Protein AF-A0A519CM50-F1 (afdb_monomer_lite)

pLDDT: mean 93.66, std 4.34, range [71.19, 97.88]

Radius of gyration: 20.13 Å; chains: 1; bounding box: 41×31×46 Å

Secondary structure (DSSP, 8-state):
---HHHHHTT----S--SPP----S-SSGGG--------HHHHHT--SSSS--------SSS-HHHHHHHHHHHH-

Foldseek 3Di:
DDDPVCVVVPNPDDPDDDDDPDDDACPDQVSDDDDDDDDPVRVVPDDPPDDDDDDDDDDTPDDPVVSVVVVVVVPD

Sequence (76 aa):
MIPDIDSQIGISLYTTKFPGIGGKIRINPEDFEVSELISKRATNSITTESGYAVYKLKKKKIDTNHALSGVFRKTG

Structure (mmCIF, N/CA/C/O backbone):
data_AF-A0A519CM50-F1
#
_entry.id   AF-A0A519CM50-F1
#
loop_
_atom_site.group_PDB
_atom_site.id
_atom_site.type_symbol
_atom_site.label_atom_id
_atom_site.label_alt_id
_atom_site.label_comp_id
_atom_site.label_asym_id
_atom_site.label_entity_id
_atom_site.label_seq_id
_atom_site.pdbx_PDB_ins_code
_atom_site.Cartn_x
_atom_site.Cartn_y
_atom_site.Cartn_z
_atom_site.occupancy
_atom_site.B_iso_or_equiv
_atom_site.auth_seq_id
_atom_site.auth_comp_id
_atom_site.auth_asym_id
_atom_site.auth_atom_id
_atom_site.pdbx_PDB_model_num
ATOM 1 N N . MET A 1 1 ? 15.914 3.440 -25.813 1.00 80.44 1 MET A N 1
ATOM 2 C CA . MET A 1 1 ? 14.839 2.630 -26.418 1.00 80.44 1 MET A CA 1
ATOM 3 C C . MET A 1 1 ? 13.765 2.481 -25.361 1.00 80.44 1 MET A C 1
ATOM 5 O O . MET A 1 1 ? 14.125 2.191 -24.226 1.00 80.44 1 MET A O 1
ATOM 9 N N . ILE A 1 2 ? 12.512 2.783 -25.694 1.00 87.75 2 ILE A N 1
ATOM 10 C CA . ILE A 1 2 ? 11.387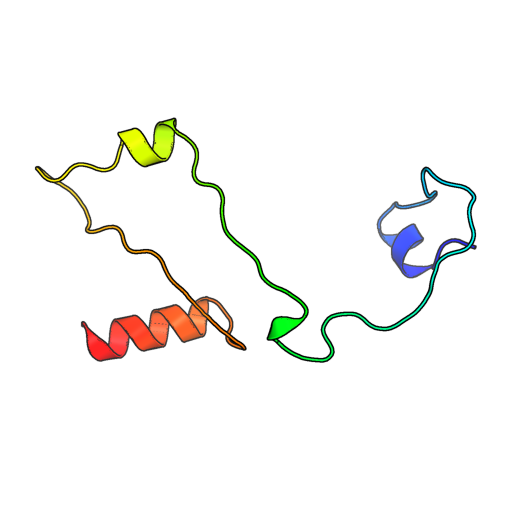 2.579 -24.777 1.00 87.75 2 ILE A CA 1
ATOM 11 C C . ILE A 1 2 ? 11.014 1.093 -24.833 1.00 87.75 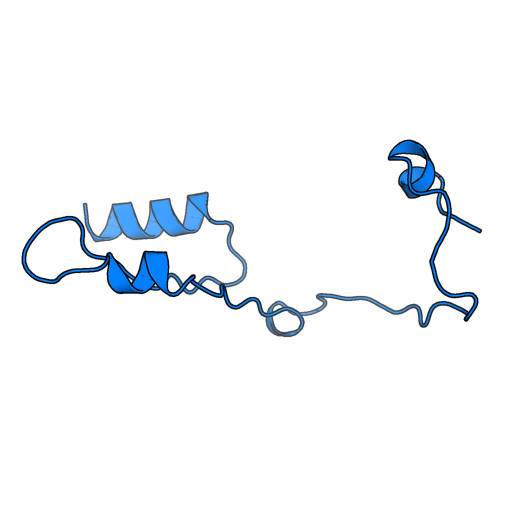2 ILE A C 1
ATOM 13 O O . ILE A 1 2 ? 10.954 0.559 -25.940 1.00 87.75 2 ILE A O 1
ATOM 17 N N . PRO A 1 3 ? 10.820 0.409 -23.695 1.00 92.44 3 PRO A N 1
ATOM 18 C CA . PRO A 1 3 ? 10.352 -0.972 -23.690 1.00 92.44 3 PRO A CA 1
ATOM 19 C C . PRO A 1 3 ? 9.006 -1.132 -24.413 1.00 92.44 3 PRO A C 1
ATOM 21 O O . PRO A 1 3 ? 8.126 -0.276 -24.301 1.00 92.44 3 PRO A O 1
ATOM 24 N N . ASP A 1 4 ? 8.805 -2.259 -25.099 1.00 95.31 4 ASP A N 1
ATOM 25 C CA . ASP A 1 4 ? 7.546 -2.531 -25.811 1.00 95.31 4 ASP A CA 1
ATOM 26 C C . ASP A 1 4 ? 6.338 -2.522 -24.866 1.00 95.31 4 ASP A C 1
ATOM 28 O O . ASP A 1 4 ? 5.275 -2.018 -25.223 1.00 95.31 4 ASP A O 1
ATOM 32 N N . ILE A 1 5 ? 6.510 -3.016 -23.634 1.00 96.31 5 ILE A N 1
ATOM 33 C CA . ILE A 1 5 ? 5.451 -3.030 -22.616 1.00 96.31 5 ILE A CA 1
ATOM 34 C C . ILE A 1 5 ? 4.996 -1.620 -22.221 1.00 96.31 5 ILE A C 1
ATOM 36 O O . ILE A 1 5 ? 3.799 -1.387 -22.077 1.00 96.31 5 ILE A O 1
ATOM 40 N N . ASP A 1 6 ? 5.929 -0.671 -22.118 1.00 94.94 6 ASP A N 1
ATOM 41 C CA . ASP A 1 6 ? 5.627 0.734 -21.831 1.00 94.94 6 ASP A CA 1
ATOM 42 C C . ASP A 1 6 ? 4.868 1.353 -23.018 1.00 94.94 6 ASP A C 1
ATOM 44 O O . ASP A 1 6 ? 3.865 2.049 -22.843 1.00 94.94 6 ASP A O 1
ATOM 48 N N . SER A 1 7 ? 5.280 1.016 -24.243 1.00 95.00 7 SER A N 1
ATOM 49 C CA 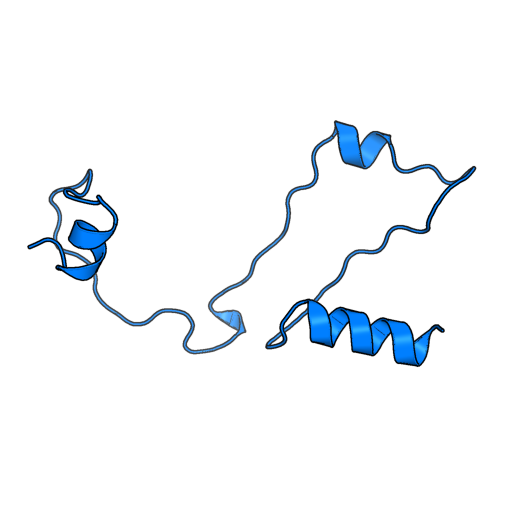. SER A 1 7 ? 4.632 1.500 -25.467 1.00 95.00 7 SER A CA 1
ATOM 50 C C . SER A 1 7 ? 3.197 0.977 -25.615 1.00 95.00 7 SER A C 1
ATOM 52 O O . SER A 1 7 ? 2.307 1.729 -26.013 1.00 95.00 7 SER A O 1
ATOM 54 N N . GLN A 1 8 ? 2.941 -0.282 -25.244 1.00 97.19 8 GLN A N 1
ATOM 55 C CA . GLN A 1 8 ? 1.606 -0.898 -25.276 1.00 97.19 8 GLN A CA 1
ATOM 56 C C . GLN A 1 8 ? 0.602 -0.216 -24.338 1.00 97.19 8 GLN A C 1
ATOM 58 O O . GLN A 1 8 ? -0.598 -0.250 -24.606 1.00 97.19 8 GLN A O 1
ATOM 63 N N . ILE A 1 9 ? 1.079 0.428 -23.269 1.00 96.06 9 ILE A N 1
ATOM 64 C CA . ILE A 1 9 ? 0.245 1.207 -22.340 1.00 96.06 9 ILE A CA 1
ATOM 65 C C . ILE A 1 9 ? 0.269 2.716 -22.634 1.00 96.06 9 ILE A C 1
ATOM 67 O O . ILE A 1 9 ? -0.214 3.512 -21.832 1.00 96.06 9 ILE A O 1
ATOM 71 N N . GLY A 1 10 ? 0.810 3.119 -23.789 1.00 95.94 10 GLY A N 1
ATOM 72 C CA . GLY A 1 10 ? 0.810 4.505 -24.260 1.00 95.94 10 GLY A CA 1
ATOM 73 C C . GLY A 1 10 ? 1.951 5.375 -23.724 1.00 95.94 10 GLY A C 1
ATOM 74 O O . GLY A 1 10 ? 1.934 6.588 -23.933 1.00 95.94 10 GLY A O 1
ATOM 75 N N . ILE A 1 11 ? 2.956 4.793 -23.063 1.00 95.69 11 ILE A N 1
ATOM 76 C CA . ILE A 1 11 ? 4.166 5.507 -22.642 1.00 95.69 11 ILE A CA 1
ATOM 77 C C . ILE A 1 11 ? 5.185 5.419 -23.775 1.00 95.69 11 ILE A C 1
ATOM 79 O O . ILE A 1 11 ? 5.844 4.403 -23.962 1.00 95.69 11 ILE A O 1
ATOM 83 N N . SER A 1 12 ? 5.313 6.498 -24.544 1.00 94.25 12 SER A N 1
ATOM 84 C CA . SER A 1 12 ? 6.162 6.551 -25.742 1.00 94.25 12 SER A CA 1
ATOM 85 C C . SER A 1 12 ? 7.454 7.355 -25.570 1.00 94.25 12 SER A C 1
ATOM 87 O O . SER A 1 12 ? 8.291 7.369 -26.474 1.00 94.25 12 SER A O 1
ATOM 89 N N . LEU A 1 13 ? 7.642 8.034 -24.433 1.00 93.81 13 LEU A N 1
ATOM 90 C CA . LEU A 1 13 ? 8.842 8.823 -24.143 1.00 93.81 13 LEU A CA 1
ATOM 91 C C . LEU A 1 13 ? 9.089 8.980 -22.638 1.00 93.81 13 LEU A C 1
ATOM 93 O O . LEU A 1 13 ? 8.157 8.959 -21.837 1.00 93.81 13 LEU A O 1
ATOM 97 N N . TYR A 1 14 ? 10.349 9.224 -22.275 1.00 92.44 14 TYR A N 1
ATOM 98 C CA . TYR A 1 14 ? 10.741 9.713 -20.951 1.00 92.44 14 TYR A CA 1
ATOM 99 C C . TYR A 1 14 ? 11.064 11.211 -21.019 1.00 92.44 14 TYR A C 1
ATOM 101 O O . TYR A 1 14 ? 11.535 11.710 -22.042 1.00 92.44 14 TYR A O 1
ATOM 109 N N . THR A 1 15 ? 10.831 11.943 -19.928 1.00 94.06 15 THR A N 1
ATOM 110 C CA . THR A 1 15 ? 11.070 13.398 -19.864 1.00 94.06 15 THR A CA 1
ATOM 111 C C . THR A 1 15 ? 12.554 13.770 -19.830 1.00 94.06 15 THR A C 1
ATOM 113 O O . THR A 1 15 ? 12.911 14.918 -20.093 1.00 94.06 15 THR A O 1
ATOM 116 N N . THR A 1 16 ? 13.434 12.814 -19.524 1.00 93.12 16 THR A N 1
ATOM 117 C CA . THR A 1 16 ? 14.882 13.006 -19.406 1.00 93.12 16 THR A CA 1
ATOM 118 C C . THR A 1 16 ? 15.637 12.195 -20.461 1.00 93.12 16 THR A C 1
ATOM 120 O O . THR A 1 16 ? 15.156 11.176 -20.953 1.00 93.12 16 THR A O 1
ATOM 123 N N . LYS A 1 17 ? 16.839 12.662 -20.831 1.00 90.50 17 LYS A N 1
ATOM 124 C CA . LYS A 1 17 ? 17.694 12.032 -21.859 1.00 90.50 17 LYS A CA 1
ATOM 125 C C . LYS A 1 17 ? 18.905 11.284 -21.290 1.00 90.50 17 LYS A C 1
ATOM 127 O O . LYS A 1 17 ? 19.700 10.746 -22.055 1.00 90.50 17 LYS A O 1
ATOM 132 N N . PHE A 1 18 ? 19.086 11.290 -19.970 1.00 92.00 18 PHE A N 1
ATOM 133 C CA . PHE A 1 18 ? 20.238 10.655 -19.334 1.00 92.00 18 PHE A CA 1
ATOM 134 C C . PHE A 1 18 ? 20.099 9.125 -19.346 1.00 92.00 18 PHE A C 1
ATOM 136 O O . PHE A 1 18 ? 18.975 8.620 -19.280 1.00 92.00 18 PHE A O 1
ATOM 143 N N . PRO A 1 19 ? 21.216 8.377 -19.404 1.00 91.06 19 PRO A N 1
ATOM 144 C CA . PRO A 1 19 ? 21.186 6.928 -19.254 1.00 91.06 19 PRO A CA 1
ATOM 145 C C . PRO A 1 19 ? 20.536 6.518 -17.928 1.00 91.06 19 PRO A C 1
ATOM 147 O O . PRO A 1 19 ? 20.759 7.147 -16.893 1.00 91.06 19 PRO A O 1
ATOM 150 N N . GLY A 1 20 ? 19.749 5.443 -17.955 1.00 91.12 20 GLY A N 1
ATOM 151 C CA . GLY A 1 20 ? 19.189 4.862 -16.739 1.00 91.12 20 GLY A CA 1
ATOM 152 C C . GLY A 1 20 ? 20.288 4.292 -15.841 1.00 91.12 20 GLY A C 1
ATOM 153 O O . GLY A 1 20 ? 21.233 3.674 -16.324 1.00 91.12 20 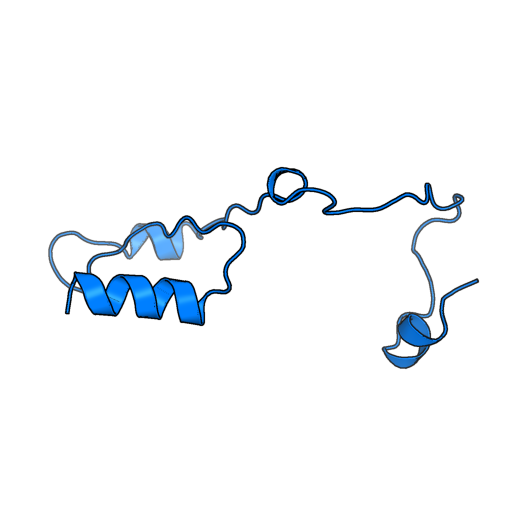GLY A O 1
ATOM 154 N N . ILE A 1 21 ? 20.140 4.461 -14.527 1.00 94.00 21 ILE A N 1
ATOM 155 C CA . ILE A 1 21 ? 21.114 3.985 -13.529 1.00 94.00 21 ILE A CA 1
ATOM 156 C C . ILE A 1 21 ? 21.108 2.456 -13.337 1.00 94.00 21 ILE A C 1
ATOM 158 O O . ILE A 1 21 ? 22.004 1.910 -12.700 1.00 94.00 21 ILE A O 1
ATOM 162 N N . GLY A 1 22 ? 20.109 1.755 -13.885 1.00 93.38 22 GLY A N 1
ATOM 163 C CA . GLY A 1 22 ? 19.944 0.311 -13.714 1.00 93.38 22 GLY A CA 1
ATOM 164 C C . GLY A 1 22 ? 19.650 -0.095 -12.263 1.00 93.38 22 GLY A C 1
ATOM 165 O O . GLY A 1 22 ? 19.046 0.659 -11.504 1.00 93.38 22 GLY A O 1
ATOM 166 N N . GLY A 1 23 ? 20.067 -1.307 -11.885 1.00 95.50 23 GLY A N 1
ATOM 167 C CA . GLY A 1 23 ? 19.903 -1.847 -10.531 1.00 95.50 23 GLY A CA 1
ATOM 168 C C . GLY A 1 23 ? 18.608 -2.635 -10.306 1.00 95.50 23 GLY A C 1
ATOM 169 O O . GLY A 1 23 ? 17.846 -2.914 -11.231 1.00 95.50 23 GLY A O 1
ATOM 170 N N . LYS A 1 24 ? 18.387 -3.046 -9.053 1.00 96.81 24 LYS A N 1
ATOM 171 C CA . LYS A 1 24 ? 17.182 -3.755 -8.601 1.00 96.81 24 LYS A CA 1
ATOM 172 C C . LYS A 1 24 ? 16.598 -3.019 -7.403 1.00 96.81 24 LYS A C 1
ATOM 174 O O . LYS A 1 24 ? 17.330 -2.675 -6.481 1.00 96.81 24 LYS A O 1
ATOM 179 N N . ILE A 1 25 ? 15.289 -2.806 -7.421 1.00 96.19 25 ILE A N 1
ATOM 180 C CA . ILE A 1 25 ? 14.542 -2.237 -6.296 1.00 96.19 25 ILE A CA 1
ATOM 181 C C . ILE A 1 25 ? 13.903 -3.352 -5.468 1.00 96.19 25 ILE A C 1
ATOM 183 O O . ILE A 1 25 ? 13.672 -4.447 -5.984 1.00 96.19 25 ILE A O 1
ATOM 187 N N . ARG A 1 26 ? 13.561 -3.048 -4.209 1.00 95.06 26 ARG A N 1
ATOM 188 C CA . ARG A 1 26 ? 12.790 -3.940 -3.327 1.00 95.06 26 ARG A CA 1
ATOM 189 C C . ARG A 1 26 ? 13.451 -5.320 -3.152 1.00 95.06 26 ARG A C 1
ATOM 191 O O . ARG A 1 26 ? 12.787 -6.347 -3.282 1.00 95.06 26 ARG A O 1
ATOM 198 N N . ILE A 1 27 ? 14.758 -5.340 -2.878 1.00 97.31 27 ILE A N 1
ATOM 199 C CA . ILE A 1 27 ? 15.507 -6.576 -2.602 1.00 97.31 27 ILE A CA 1
ATOM 200 C C . ILE A 1 27 ? 15.060 -7.130 -1.243 1.00 97.31 27 ILE A C 1
ATOM 202 O O . ILE A 1 27 ? 14.706 -8.303 -1.131 1.00 97.31 27 ILE A O 1
ATOM 206 N N . ASN A 1 28 ? 14.984 -6.256 -0.240 1.00 97.25 28 ASN A N 1
ATOM 207 C CA . ASN A 1 28 ? 14.381 -6.509 1.060 1.00 97.25 28 ASN A CA 1
ATOM 208 C C . ASN A 1 28 ? 13.069 -5.716 1.210 1.00 97.25 28 ASN A C 1
ATOM 210 O O . ASN A 1 28 ? 12.893 -4.674 0.572 1.00 97.25 28 ASN A O 1
ATOM 214 N N . PRO A 1 29 ? 12.122 -6.165 2.059 1.00 95.25 29 PRO A N 1
ATOM 215 C CA . PRO A 1 29 ? 10.914 -5.396 2.364 1.00 95.25 29 PRO A CA 1
ATOM 216 C C . PRO A 1 29 ? 11.178 -3.969 2.866 1.00 95.25 29 PRO A C 1
ATOM 218 O O . PRO A 1 29 ? 10.338 -3.101 2.670 1.00 95.25 29 PRO A O 1
ATOM 221 N N . GLU A 1 30 ? 12.311 -3.744 3.524 1.00 96.00 30 GLU A N 1
ATOM 222 C CA . GLU A 1 30 ? 12.744 -2.472 4.102 1.00 96.00 30 GLU A CA 1
ATOM 223 C C . GLU A 1 30 ? 13.242 -1.474 3.053 1.00 96.00 30 GLU A C 1
ATOM 225 O O . GLU A 1 30 ? 13.209 -0.276 3.306 1.00 96.00 30 GLU A O 1
ATOM 230 N N . ASP A 1 31 ? 13.633 -1.939 1.862 1.00 97.44 31 ASP A N 1
ATOM 231 C CA . ASP A 1 31 ? 14.085 -1.063 0.771 1.00 97.44 31 ASP A CA 1
ATOM 232 C C . ASP A 1 31 ? 12.930 -0.235 0.177 1.00 97.44 31 ASP A C 1
ATOM 234 O O . ASP A 1 31 ? 13.148 0.634 -0.667 1.00 97.44 31 ASP A O 1
ATOM 238 N N . PHE A 1 32 ? 11.683 -0.543 0.555 1.00 96.88 32 PHE A N 1
ATOM 239 C CA . PHE A 1 32 ? 10.488 0.117 0.048 1.00 96.88 32 PHE A CA 1
ATOM 240 C C . PHE A 1 32 ? 9.469 0.356 1.167 1.00 96.88 32 PHE A C 1
ATOM 242 O O . PHE A 1 32 ? 8.667 -0.518 1.508 1.00 96.88 32 PHE A O 1
ATOM 249 N N . GLU A 1 33 ? 9.466 1.573 1.707 1.00 96.69 33 GLU A N 1
ATOM 250 C CA . GLU A 1 33 ? 8.519 2.017 2.728 1.00 96.69 33 GLU A CA 1
ATOM 251 C C . GLU A 1 33 ? 7.513 3.021 2.152 1.00 96.69 33 GLU A C 1
ATOM 253 O O . GLU A 1 33 ? 7.860 3.909 1.376 1.00 96.69 33 GLU A O 1
ATOM 258 N N . VAL A 1 34 ? 6.247 2.881 2.551 1.00 96.88 34 VAL A N 1
ATOM 259 C CA . VAL A 1 34 ? 5.163 3.786 2.158 1.00 96.88 34 VAL A CA 1
ATOM 260 C C . VAL A 1 34 ? 4.454 4.281 3.408 1.00 96.88 34 VAL A C 1
ATOM 262 O O . VAL A 1 34 ? 4.041 3.485 4.253 1.00 96.88 34 VAL A O 1
ATOM 265 N N . SER A 1 35 ? 4.273 5.597 3.494 1.00 96.81 35 SER A N 1
ATOM 266 C CA . SER A 1 35 ? 3.407 6.246 4.476 1.00 96.81 35 SER A CA 1
ATOM 267 C C . SER A 1 35 ? 2.315 7.020 3.753 1.00 96.81 35 SER A C 1
ATOM 269 O O . SER A 1 35 ? 2.600 7.892 2.936 1.00 96.81 35 SER A O 1
ATOM 271 N N . GLU A 1 36 ? 1.062 6.693 4.052 1.00 95.69 36 GLU A N 1
ATOM 272 C CA . GLU A 1 36 ? -0.088 7.411 3.513 1.00 95.69 36 GLU A CA 1
ATOM 273 C C . GLU A 1 36 ? -0.187 8.813 4.132 1.00 95.69 36 GLU A C 1
ATOM 275 O O . GLU A 1 36 ? -0.084 8.976 5.352 1.00 95.69 36 GLU A O 1
ATOM 280 N N . LEU A 1 37 ? -0.398 9.822 3.284 1.00 95.19 37 LEU A N 1
ATOM 281 C CA . LEU A 1 37 ? -0.662 11.195 3.705 1.00 95.19 37 LEU A CA 1
ATOM 282 C C . LEU A 1 37 ? -2.171 11.445 3.694 1.00 95.19 37 LEU A C 1
ATOM 284 O O . LEU A 1 37 ? -2.789 11.557 2.636 1.00 95.19 37 LEU A O 1
ATOM 288 N N . ILE A 1 38 ? -2.761 11.554 4.882 1.00 93.56 38 ILE A N 1
ATOM 289 C CA . ILE A 1 38 ? -4.191 11.825 5.049 1.00 93.56 38 ILE A CA 1
ATOM 290 C C . ILE A 1 38 ? -4.452 13.329 4.925 1.00 93.56 38 ILE A C 1
ATOM 292 O O . ILE A 1 38 ? -3.761 14.154 5.527 1.00 93.56 38 ILE A O 1
ATOM 296 N N . SER A 1 39 ? -5.463 13.698 4.136 1.00 95.88 39 SER A N 1
ATOM 297 C CA . SER A 1 39 ? -5.837 15.104 3.955 1.00 95.88 39 SER A CA 1
ATOM 298 C C . SER A 1 39 ? -6.321 15.741 5.262 1.00 95.88 39 SER A C 1
ATOM 300 O O . SER A 1 39 ? -6.983 15.092 6.071 1.00 95.88 39 SER A O 1
ATOM 302 N N . LYS A 1 40 ? -6.098 17.053 5.428 1.00 95.12 40 LYS A N 1
ATOM 303 C CA . LYS A 1 40 ? -6.621 17.807 6.585 1.00 95.12 40 LYS A CA 1
ATOM 304 C C . LYS A 1 40 ? -8.135 17.652 6.743 1.00 95.12 40 LYS A C 1
ATOM 306 O O . LYS A 1 40 ? -8.621 17.519 7.856 1.00 95.12 40 LYS A O 1
ATOM 311 N N . ARG A 1 41 ? -8.875 17.628 5.627 1.00 95.00 41 ARG A N 1
ATOM 312 C CA . ARG A 1 41 ? -10.330 17.418 5.625 1.00 95.00 41 ARG A CA 1
ATOM 313 C C . ARG A 1 41 ? -10.708 16.072 6.246 1.00 95.00 41 ARG A C 1
ATOM 315 O O . ARG A 1 41 ? -11.618 16.033 7.063 1.00 95.00 41 ARG A O 1
ATOM 322 N N . ALA A 1 42 ? -10.019 14.998 5.862 1.00 91.06 42 ALA A N 1
ATOM 323 C CA . ALA A 1 42 ? -10.272 13.666 6.401 1.00 91.06 42 ALA A CA 1
ATOM 324 C C . ALA A 1 42 ? -9.893 13.588 7.887 1.00 91.06 42 ALA A C 1
ATOM 326 O O . ALA A 1 42 ? -10.696 13.127 8.690 1.00 91.06 42 ALA A O 1
ATOM 327 N N . THR A 1 43 ? -8.737 14.127 8.281 1.00 91.50 43 THR A N 1
ATOM 328 C CA . THR A 1 43 ? -8.321 14.159 9.692 1.00 91.50 43 THR A CA 1
ATOM 329 C C . THR A 1 43 ? -9.308 14.933 10.567 1.00 91.50 43 THR A C 1
ATOM 331 O O . THR A 1 43 ? -9.697 14.442 11.619 1.00 91.50 43 THR A O 1
ATOM 334 N N . ASN A 1 44 ? -9.781 16.098 10.109 1.00 92.31 44 ASN A N 1
ATOM 335 C CA . ASN A 1 44 ? -10.753 16.922 10.838 1.00 92.31 44 ASN A CA 1
ATOM 336 C C . ASN A 1 44 ? -12.142 16.273 10.958 1.00 92.31 44 ASN A C 1
ATOM 338 O O . ASN A 1 44 ? -12.952 16.726 11.758 1.00 92.31 44 ASN A O 1
ATOM 342 N N . SER A 1 45 ? -12.438 15.250 10.149 1.00 90.75 45 SER A N 1
ATOM 343 C CA . SER A 1 45 ? -13.699 14.502 10.232 1.00 90.75 45 SER A CA 1
ATOM 344 C C . SER A 1 45 ? -13.677 13.377 11.272 1.00 90.75 45 SER A C 1
ATOM 346 O O . SER A 1 45 ? -14.721 12.799 11.562 1.00 90.75 45 SER A O 1
ATOM 348 N N . ILE A 1 46 ? -12.509 13.058 11.840 1.00 92.50 46 ILE A N 1
ATOM 349 C CA . ILE A 1 46 ? -12.370 12.052 12.895 1.00 92.50 46 ILE A CA 1
ATOM 350 C C . ILE A 1 46 ? -12.795 12.696 14.216 1.00 92.50 46 ILE A C 1
ATOM 352 O O . ILE A 1 46 ? -12.180 13.664 14.661 1.00 92.50 46 ILE A O 1
ATOM 356 N N . THR A 1 47 ? -13.836 12.153 14.848 1.00 91.25 47 THR A N 1
ATOM 357 C CA . THR A 1 47 ? -14.369 12.658 16.123 1.00 91.25 47 THR A CA 1
ATOM 358 C C . THR A 1 47 ? -14.392 11.555 17.175 1.00 91.25 47 THR A C 1
ATOM 360 O O . THR A 1 47 ? -14.388 10.370 16.843 1.00 91.25 47 THR A O 1
ATOM 363 N N . THR A 1 48 ? -14.410 11.941 18.450 1.00 86.81 48 THR A N 1
ATOM 364 C CA . THR A 1 48 ? -14.507 11.010 19.586 1.00 86.81 48 THR A CA 1
ATOM 365 C C . THR A 1 48 ? -15.939 10.816 20.083 1.00 86.81 48 THR A C 1
ATOM 367 O O . THR A 1 48 ? -16.167 9.984 20.953 1.00 86.81 48 THR A O 1
ATOM 370 N N . GLU A 1 49 ? -16.893 11.596 19.574 1.00 85.69 49 GLU A N 1
ATOM 371 C CA . GLU A 1 49 ? -18.269 11.645 20.083 1.00 85.69 49 GLU A CA 1
ATOM 372 C C . GLU A 1 49 ? -19.181 10.607 19.420 1.00 85.69 49 GLU A C 1
ATOM 374 O O . GLU A 1 49 ? -20.105 10.097 20.048 1.00 85.69 49 GLU A O 1
ATOM 379 N N . SER A 1 50 ? -18.936 10.283 18.146 1.00 82.44 50 SER A N 1
ATOM 380 C CA . SER A 1 50 ? -19.730 9.309 17.394 1.00 82.44 50 SER A CA 1
ATOM 381 C C . SER A 1 50 ? -18.959 8.748 16.193 1.00 82.44 50 SER A C 1
ATOM 383 O O . SER A 1 50 ? -18.019 9.369 15.694 1.00 82.44 50 SER A O 1
ATOM 385 N N . GLY A 1 51 ? -19.369 7.571 15.711 1.00 86.62 51 GLY A N 1
ATOM 386 C CA . GLY A 1 51 ? -18.837 6.954 14.493 1.00 86.62 51 GLY A CA 1
ATOM 387 C C . GLY A 1 51 ? -17.974 5.713 14.732 1.00 86.62 51 GLY A C 1
ATOM 388 O O . GLY A 1 51 ? -18.121 5.012 15.732 1.00 86.62 51 GLY A O 1
ATOM 389 N N . TYR A 1 52 ? -17.103 5.414 13.766 1.00 88.94 52 TYR A N 1
ATOM 390 C CA . TYR A 1 52 ? -16.212 4.253 13.793 1.00 88.94 52 TYR A CA 1
ATOM 391 C C . TYR A 1 52 ? -14.843 4.621 14.361 1.00 88.94 52 TYR A C 1
ATOM 393 O O . TYR A 1 52 ? -14.301 5.686 14.064 1.00 88.94 52 TYR A O 1
ATOM 401 N N . ALA A 1 53 ? -14.244 3.703 15.117 1.00 90.06 53 ALA A N 1
ATOM 402 C CA . ALA A 1 53 ? -12.862 3.845 15.551 1.00 90.06 53 ALA A CA 1
ATOM 403 C C . ALA A 1 53 ? -11.907 3.795 14.344 1.00 90.06 53 ALA A C 1
ATOM 405 O O . ALA A 1 53 ? -11.993 2.902 13.499 1.00 90.06 53 ALA A O 1
ATOM 406 N N . VAL A 1 54 ? -10.984 4.756 14.275 1.00 91.69 54 VAL A N 1
ATOM 407 C CA . VAL A 1 54 ? -10.003 4.880 13.189 1.00 91.69 54 VAL A CA 1
ATOM 408 C C . VAL A 1 54 ? -8.623 4.481 13.702 1.00 91.69 54 VAL A C 1
ATOM 410 O O . VAL A 1 54 ? -8.148 5.014 14.703 1.00 91.69 54 VAL A O 1
ATOM 413 N N . TYR A 1 55 ? -7.954 3.568 12.994 1.00 92.19 55 TYR A N 1
ATOM 414 C CA . TYR A 1 55 ? -6.631 3.055 13.359 1.00 92.19 55 TYR A CA 1
ATOM 415 C C . TYR A 1 55 ? -5.642 3.159 12.200 1.00 92.19 55 TYR A C 1
ATOM 417 O O . TYR A 1 55 ? -6.001 2.998 11.034 1.00 92.19 55 TYR A O 1
ATOM 425 N N . LYS A 1 56 ? -4.360 3.354 12.527 1.00 93.69 56 LYS A N 1
ATOM 426 C CA . LYS A 1 56 ? -3.268 3.275 11.552 1.00 93.69 56 LYS A CA 1
ATOM 427 C C . LYS A 1 56 ? -2.850 1.818 11.351 1.00 93.69 56 LYS A C 1
ATOM 429 O O . LYS A 1 56 ? -2.290 1.200 12.254 1.00 93.69 56 LYS A O 1
ATOM 434 N N . LEU A 1 57 ? -3.058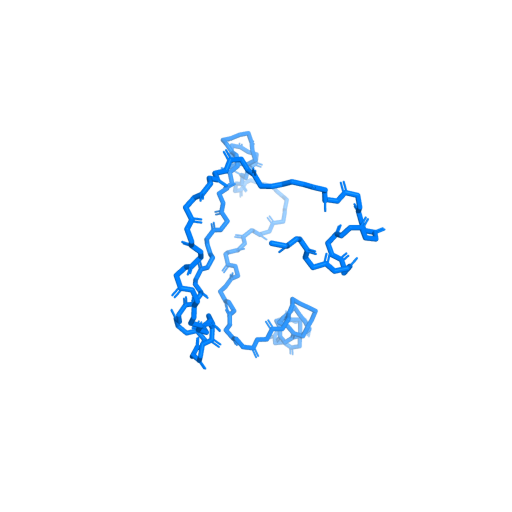 1.286 10.148 1.00 96.19 57 LEU A N 1
ATOM 435 C CA . LEU A 1 57 ? -2.592 -0.049 9.778 1.00 96.19 57 LEU A CA 1
ATOM 436 C C . LEU A 1 57 ? -1.117 -0.006 9.348 1.00 96.19 57 LEU A C 1
ATOM 438 O O . LEU A 1 57 ? -0.777 0.607 8.338 1.00 96.19 57 LEU A O 1
ATOM 442 N N . LYS A 1 58 ? -0.238 -0.708 10.075 1.00 96.62 58 LYS A N 1
ATOM 443 C CA . LYS A 1 58 ? 1.140 -0.988 9.637 1.00 96.62 58 LYS A CA 1
ATOM 444 C C . LYS A 1 58 ? 1.236 -2.442 9.190 1.00 96.62 58 LYS A C 1
ATOM 446 O O . LYS A 1 58 ? 0.959 -3.349 9.970 1.00 96.62 58 LYS A O 1
ATOM 451 N N . LYS A 1 59 ? 1.647 -2.668 7.942 1.00 96.69 59 LYS A N 1
ATOM 452 C CA . LYS A 1 59 ? 1.781 -4.008 7.356 1.00 96.69 59 LYS A CA 1
ATOM 453 C C . LYS A 1 59 ? 3.133 -4.176 6.671 1.00 96.69 59 LYS A C 1
ATOM 455 O O . LYS A 1 59 ? 3.656 -3.229 6.095 1.00 96.69 59 LYS A O 1
ATOM 460 N N . LYS A 1 60 ? 3.686 -5.389 6.710 1.00 97.19 60 LYS A N 1
ATOM 461 C CA . LYS A 1 60 ? 4.972 -5.741 6.093 1.00 97.19 60 LYS A CA 1
ATOM 462 C C . LYS A 1 60 ? 4.845 -7.099 5.419 1.00 97.19 60 LYS A C 1
ATOM 464 O O . LYS A 1 60 ? 4.372 -8.038 6.048 1.00 97.19 60 LYS A O 1
ATOM 469 N N . LYS A 1 61 ? 5.275 -7.194 4.155 1.00 95.81 61 LYS A N 1
ATOM 470 C CA . LYS A 1 61 ? 5.277 -8.447 3.374 1.00 95.81 61 LYS A CA 1
ATOM 471 C C . LYS A 1 61 ? 3.905 -9.162 3.345 1.00 95.81 61 LYS A C 1
ATOM 473 O O . LYS A 1 61 ? 3.836 -10.383 3.348 1.00 95.81 61 LYS A O 1
ATOM 478 N N . ILE A 1 62 ? 2.818 -8.391 3.318 1.00 96.50 62 ILE A N 1
ATOM 479 C CA . ILE A 1 62 ? 1.436 -8.886 3.246 1.00 96.50 62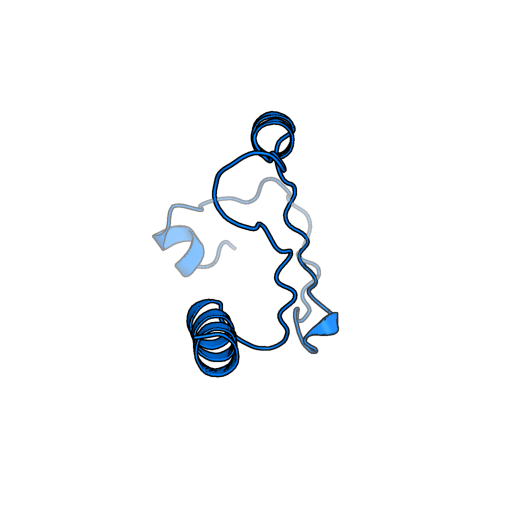 ILE A CA 1
ATOM 480 C C . ILE A 1 62 ? 0.575 -7.883 2.466 1.00 96.50 62 ILE A C 1
ATOM 482 O O . ILE A 1 62 ? 0.795 -6.661 2.532 1.00 96.50 62 ILE A O 1
ATOM 486 N N . ASP A 1 63 ? -0.381 -8.380 1.689 1.00 96.88 63 ASP A N 1
ATOM 487 C CA . ASP A 1 63 ? -1.386 -7.539 1.043 1.00 96.88 63 ASP A CA 1
ATOM 488 C C . ASP A 1 63 ? -2.453 -7.061 2.041 1.00 96.88 63 ASP A C 1
ATOM 490 O O . ASP A 1 63 ? -2.507 -7.469 3.203 1.00 96.88 63 ASP A O 1
ATOM 494 N N . THR A 1 64 ? -3.278 -6.124 1.588 1.00 96.94 64 THR A N 1
ATOM 495 C CA . THR A 1 64 ? -4.277 -5.466 2.431 1.00 96.94 64 THR A CA 1
ATOM 496 C C . THR A 1 64 ? -5.393 -6.420 2.861 1.00 96.94 64 THR A C 1
ATOM 498 O O . THR A 1 64 ? -5.801 -6.370 4.018 1.00 96.94 64 THR A O 1
ATOM 501 N N . ASN A 1 65 ? -5.844 -7.331 1.993 1.00 97.75 65 ASN A N 1
ATOM 502 C CA . ASN A 1 65 ? -6.964 -8.225 2.300 1.00 97.75 65 ASN A CA 1
ATOM 503 C C . ASN A 1 65 ? -6.590 -9.222 3.396 1.00 97.75 65 ASN A C 1
ATOM 505 O O . ASN A 1 65 ? -7.333 -9.390 4.364 1.00 97.75 65 ASN A O 1
ATOM 509 N N . HIS A 1 66 ? -5.408 -9.832 3.299 1.00 97.88 66 HIS A N 1
ATOM 510 C CA . HIS A 1 66 ? -4.936 -10.748 4.335 1.00 97.88 66 HIS A CA 1
ATOM 511 C C . HIS A 1 66 ? -4.635 -10.023 5.654 1.00 97.88 66 HIS A C 1
ATOM 513 O O . HIS A 1 66 ? -4.925 -10.563 6.722 1.00 97.88 66 HIS A O 1
ATOM 519 N N . ALA A 1 67 ? -4.119 -8.788 5.604 1.00 97.56 67 ALA A N 1
ATOM 520 C CA . ALA A 1 67 ? -3.920 -7.980 6.808 1.00 97.56 67 ALA A CA 1
ATOM 521 C C . ALA A 1 67 ? -5.250 -7.689 7.528 1.00 97.56 67 ALA A C 1
ATOM 523 O O . ALA A 1 67 ? -5.344 -7.896 8.736 1.00 97.56 67 ALA A O 1
ATOM 524 N N . LEU A 1 68 ? -6.286 -7.274 6.791 1.00 96.94 68 LEU A N 1
ATOM 525 C CA . LEU A 1 68 ? -7.614 -7.002 7.350 1.00 96.94 68 LEU A CA 1
ATOM 526 C C . LEU A 1 68 ? -8.303 -8.274 7.859 1.00 96.94 68 LEU A C 1
ATOM 528 O O . LEU A 1 68 ? -8.867 -8.259 8.950 1.00 96.94 68 LEU A O 1
ATOM 532 N N . SER A 1 69 ? -8.194 -9.390 7.131 1.00 96.81 69 SER A N 1
ATOM 533 C CA . SER A 1 69 ? -8.684 -10.699 7.588 1.00 96.81 69 SER A CA 1
ATOM 534 C C . SER A 1 69 ? -8.036 -11.108 8.917 1.00 96.81 69 SER A C 1
ATOM 536 O O . SER A 1 69 ? -8.714 -11.581 9.829 1.00 96.81 69 SER A O 1
ATOM 538 N N . GLY A 1 70 ? -6.729 -10.867 9.065 1.00 96.19 70 GLY A N 1
ATOM 539 C CA . GLY A 1 70 ? -5.998 -11.125 10.305 1.00 96.19 70 GLY A CA 1
ATOM 540 C C . GLY A 1 70 ? -6.430 -10.242 11.479 1.00 96.19 70 GLY A C 1
ATOM 541 O O . GLY A 1 70 ? -6.437 -10.721 12.611 1.00 96.19 70 GLY A O 1
ATOM 542 N N . VAL A 1 71 ? -6.799 -8.981 11.228 1.00 95.69 71 VAL A N 1
ATOM 543 C CA . VAL A 1 71 ? -7.394 -8.101 12.250 1.00 95.69 71 VAL A CA 1
ATOM 544 C C . VAL A 1 71 ? -8.771 -8.626 12.650 1.00 95.69 71 VAL A C 1
ATOM 546 O O . VAL A 1 71 ? -8.992 -8.877 13.830 1.00 95.69 71 VAL A O 1
ATOM 549 N N . PHE A 1 72 ? -9.647 -8.886 11.673 1.00 94.94 72 PHE A N 1
ATOM 550 C CA . PHE A 1 72 ? -11.014 -9.356 11.908 1.00 94.94 72 PHE A CA 1
ATOM 551 C C . PHE A 1 72 ? -11.050 -10.620 12.771 1.00 94.94 72 PHE A C 1
ATOM 553 O O . PHE A 1 72 ? -11.723 -10.636 13.789 1.00 94.94 72 PHE A O 1
ATOM 560 N N . ARG A 1 73 ? -10.229 -11.630 12.451 1.00 95.94 73 ARG A N 1
ATOM 561 C CA . ARG A 1 73 ? -10.141 -12.881 13.230 1.00 95.94 73 ARG A CA 1
ATOM 562 C C . ARG A 1 73 ? -9.742 -12.704 14.701 1.00 95.94 73 ARG A C 1
ATOM 564 O O . ARG A 1 73 ? -9.901 -13.640 15.474 1.00 95.94 73 ARG A O 1
ATOM 571 N N . LYS A 1 74 ? -9.117 -11.582 15.071 1.00 94.00 74 LYS A N 1
ATOM 572 C CA . LYS A 1 74 ? -8.653 -11.316 16.444 1.00 94.00 74 LYS A CA 1
ATOM 573 C C . LYS A 1 74 ? -9.618 -10.448 17.241 1.00 94.00 74 LYS A C 1
ATOM 575 O O . LYS A 1 74 ? -9.546 -10.459 18.464 1.00 94.00 74 LYS A O 1
ATOM 580 N N . THR A 1 75 ? -10.434 -9.649 16.561 1.00 91.56 75 THR A N 1
ATOM 581 C CA . THR A 1 75 ? -11.265 -8.613 17.187 1.00 91.56 75 THR A CA 1
ATOM 582 C C . THR A 1 75 ? -12.762 -8.819 16.973 1.00 91.56 75 THR A C 1
ATOM 584 O O . THR A 1 75 ? -13.537 -8.053 17.538 1.00 91.56 75 THR A O 1
ATOM 587 N N . GLY A 1 76 ? -13.162 -9.783 16.139 1.00 71.19 76 GLY A N 1
ATOM 588 C CA . GLY A 1 76 ? -14.545 -10.085 15.767 1.00 71.19 76 GLY A CA 1
ATOM 589 C C . GLY A 1 76 ? -14.871 -11.562 15.897 1.00 71.19 76 GLY A C 1
ATOM 590 O O . GLY A 1 76 ? -13.961 -12.391 15.665 1.00 71.19 76 GLY A O 1
#